Protein AF-A0A849AQY6-F1 (afdb_monomer_lite)

Structure (mmCIF, N/CA/C/O backbone):
data_AF-A0A849AQY6-F1
#
_entry.id   AF-A0A849AQY6-F1
#
loop_
_atom_site.group_PDB
_atom_site.id
_atom_site.type_symbol
_atom_site.label_atom_id
_atom_site.label_alt_id
_atom_site.label_comp_id
_atom_site.label_asym_id
_atom_site.label_entity_id
_atom_site.label_seq_id
_atom_site.pdbx_PDB_ins_code
_atom_site.Cartn_x
_atom_site.Cartn_y
_atom_site.Cartn_z
_atom_site.occupancy
_atom_site.B_iso_or_equiv
_atom_site.auth_seq_id
_atom_site.auth_comp_id
_atom_site.auth_asym_id
_atom_site.auth_atom_id
_atom_site.pdbx_PDB_model_num
ATOM 1 N N . MET A 1 1 ? 12.508 4.025 40.306 1.00 44.62 1 MET A N 1
ATOM 2 C CA . MET A 1 1 ? 12.917 3.546 38.969 1.00 44.62 1 MET A CA 1
ATOM 3 C C . MET A 1 1 ? 11.637 3.250 38.198 1.00 44.62 1 MET A C 1
ATOM 5 O O . MET A 1 1 ? 11.098 2.163 38.338 1.00 44.62 1 MET A O 1
ATOM 9 N N . SER A 1 2 ? 11.065 4.242 37.512 1.00 46.56 2 SER A N 1
ATOM 10 C CA . SER A 1 2 ? 9.794 4.057 36.798 1.00 46.56 2 SER A CA 1
ATOM 11 C C . SER A 1 2 ? 10.073 3.478 35.416 1.00 46.56 2 SER A C 1
ATOM 13 O O . SER A 1 2 ? 10.737 4.117 34.603 1.00 46.56 2 SER A O 1
ATOM 15 N N . ALA A 1 3 ? 9.604 2.258 35.173 1.00 45.38 3 ALA A N 1
ATOM 16 C CA . ALA A 1 3 ? 9.622 1.650 33.853 1.00 45.38 3 ALA A CA 1
ATOM 17 C C . ALA A 1 3 ? 8.604 2.369 32.953 1.00 45.38 3 ALA A C 1
ATOM 19 O O . ALA A 1 3 ? 7.431 2.488 33.305 1.00 45.38 3 ALA A O 1
ATOM 20 N N . ALA A 1 4 ? 9.063 2.865 31.804 1.00 50.69 4 ALA A N 1
ATOM 21 C CA . ALA A 1 4 ? 8.191 3.340 30.737 1.00 50.69 4 ALA A CA 1
ATOM 22 C C . ALA A 1 4 ? 7.318 2.177 30.222 1.00 50.69 4 ALA A C 1
ATOM 24 O O . ALA A 1 4 ? 7.813 1.047 30.150 1.00 50.69 4 ALA A O 1
ATOM 25 N N . PRO A 1 5 ? 6.051 2.405 29.835 1.00 50.38 5 PRO A N 1
ATOM 26 C CA . PRO A 1 5 ? 5.272 1.364 29.186 1.00 50.38 5 PRO A CA 1
ATOM 27 C C . PRO A 1 5 ? 5.898 1.071 27.819 1.00 50.38 5 PRO A C 1
ATOM 29 O O . PRO A 1 5 ? 5.918 1.920 26.930 1.00 50.38 5 PRO A O 1
ATOM 32 N N . ALA A 1 6 ? 6.428 -0.138 27.652 1.00 50.69 6 ALA A N 1
ATOM 33 C CA . ALA A 1 6 ? 6.782 -0.661 26.344 1.00 50.69 6 ALA A CA 1
ATOM 34 C C . ALA A 1 6 ? 5.490 -0.770 25.522 1.00 50.69 6 ALA A C 1
ATOM 36 O O . ALA A 1 6 ? 4.708 -1.694 25.722 1.00 50.69 6 ALA A O 1
ATOM 37 N N . THR A 1 7 ? 5.227 0.178 24.624 1.00 54.62 7 THR A N 1
ATOM 38 C CA . THR A 1 7 ? 4.171 0.011 23.622 1.00 54.62 7 THR A CA 1
ATOM 39 C C . THR A 1 7 ? 4.639 -1.075 22.656 1.00 54.62 7 THR A C 1
ATOM 41 O O . THR A 1 7 ? 5.626 -0.845 21.944 1.00 54.62 7 THR A O 1
ATOM 44 N N . PRO A 1 8 ? 4.009 -2.262 22.607 1.00 54.38 8 PRO A N 1
ATOM 45 C CA . PRO A 1 8 ? 4.366 -3.231 21.595 1.00 54.38 8 PRO A CA 1
ATOM 46 C C . PRO A 1 8 ? 4.077 -2.611 20.230 1.00 54.38 8 PRO A C 1
ATOM 48 O O . PRO A 1 8 ? 3.044 -1.983 19.993 1.00 54.38 8 PRO A O 1
ATOM 51 N N . SER A 1 9 ? 5.043 -2.766 19.335 1.00 59.47 9 SER A N 1
ATOM 52 C CA . SER A 1 9 ? 4.877 -2.529 17.912 1.00 59.47 9 SER A CA 1
ATOM 53 C C . SER A 1 9 ? 3.678 -3.340 17.415 1.00 59.47 9 SER A C 1
ATOM 55 O O . SER A 1 9 ? 3.838 -4.499 17.057 1.00 59.47 9 SER A O 1
ATOM 57 N N . ASP A 1 10 ? 2.487 -2.735 17.378 1.00 75.38 10 ASP A N 1
ATOM 58 C CA . ASP A 1 10 ? 1.223 -3.343 16.901 1.00 75.38 10 ASP A CA 1
ATOM 59 C C . ASP A 1 10 ? 1.228 -3.604 15.380 1.00 75.38 10 ASP A C 1
ATOM 61 O O . ASP A 1 10 ? 0.219 -3.542 14.692 1.00 75.38 10 ASP A O 1
ATOM 65 N N . THR A 1 11 ? 2.408 -3.781 14.793 1.00 85.69 11 THR A N 1
ATOM 66 C CA . THR A 1 11 ? 2.525 -4.178 13.399 1.00 85.69 11 THR A CA 1
ATOM 67 C C . THR A 1 11 ? 2.261 -5.677 13.325 1.00 85.69 11 THR A C 1
ATOM 69 O O . THR A 1 11 ? 2.978 -6.436 13.981 1.00 85.69 11 THR A O 1
ATOM 72 N N . PRO A 1 12 ? 1.298 -6.131 12.511 1.00 89.81 12 PRO A N 1
ATOM 73 C CA . PRO A 1 12 ? 1.018 -7.551 12.396 1.00 89.81 12 PRO A CA 1
ATOM 74 C C . PRO A 1 12 ? 2.228 -8.297 11.812 1.00 89.81 12 PRO A C 1
ATOM 76 O O . PRO A 1 12 ? 2.975 -7.787 10.968 1.00 89.81 12 PRO A O 1
ATOM 79 N N . SER A 1 13 ? 2.436 -9.526 12.286 1.00 90.81 13 SER A N 1
ATOM 80 C CA . SER A 1 13 ? 3.529 -10.398 11.838 1.00 90.81 13 SER A CA 1
ATOM 81 C C . SER A 1 13 ? 3.313 -10.931 10.418 1.00 90.81 13 SER A C 1
ATOM 83 O O . SER A 1 13 ? 4.286 -11.216 9.719 1.00 90.81 13 SER A O 1
ATOM 85 N N . ALA A 1 14 ? 2.056 -11.012 9.976 1.00 94.19 14 ALA A N 1
ATOM 86 C CA . ALA A 1 14 ? 1.641 -11.434 8.646 1.00 94.19 14 ALA A CA 1
ATOM 87 C C . ALA A 1 14 ? 0.452 -10.595 8.152 1.00 94.19 14 ALA A C 1
ATOM 89 O O . ALA A 1 14 ? -0.255 -9.981 8.947 1.00 94.19 14 ALA A O 1
ATOM 90 N N . PHE A 1 15 ? 0.238 -10.593 6.838 1.00 97.12 15 PHE A N 1
ATOM 91 C CA . PHE A 1 15 ? -0.852 -9.872 6.184 1.00 97.12 15 PHE A CA 1
ATOM 92 C C . PHE A 1 15 ? -1.671 -10.813 5.310 1.00 97.12 15 PHE A C 1
ATOM 94 O O . PHE A 1 15 ? -1.124 -11.714 4.661 1.00 97.12 15 PHE A O 1
ATOM 101 N N . THR A 1 16 ? -2.969 -10.549 5.241 1.00 97.56 16 THR A N 1
ATOM 102 C CA . THR A 1 16 ? -3.891 -11.251 4.358 1.00 97.56 16 THR A CA 1
ATOM 103 C C . THR A 1 16 ? -4.081 -10.445 3.085 1.00 97.56 16 THR A C 1
ATOM 105 O O . THR A 1 16 ? -4.326 -9.237 3.110 1.00 97.56 16 THR A O 1
ATOM 108 N N . TYR A 1 17 ? -3.984 -11.129 1.945 1.00 97.38 17 TYR A N 1
ATOM 109 C CA . TYR A 1 17 ? -3.998 -10.485 0.639 1.00 97.38 17 TYR A CA 1
ATOM 110 C C . TYR A 1 17 ? -5.160 -10.962 -0.221 1.00 97.38 17 TYR A C 1
ATOM 112 O O . TYR A 1 17 ? -5.316 -12.161 -0.446 1.00 97.38 17 TYR A O 1
ATOM 120 N N . ALA A 1 18 ? -5.900 -10.016 -0.799 1.00 97.06 18 ALA A N 1
ATOM 121 C CA . ALA A 1 18 ? -6.889 -10.296 -1.837 1.00 97.06 18 ALA A CA 1
ATOM 122 C C . ALA A 1 18 ? -6.445 -9.670 -3.163 1.00 97.06 18 ALA A C 1
ATOM 124 O O . ALA A 1 18 ? -6.110 -8.489 -3.230 1.00 97.06 18 ALA A O 1
ATOM 125 N N . ARG A 1 19 ? -6.399 -10.467 -4.233 1.00 95.38 19 ARG A N 1
ATOM 126 C CA . ARG A 1 19 ? -5.932 -10.006 -5.547 1.00 95.38 19 ARG A CA 1
ATOM 127 C C . ARG A 1 19 ? -7.027 -9.209 -6.253 1.00 95.38 19 ARG A C 1
ATOM 129 O O . ARG A 1 19 ? -8.173 -9.648 -6.272 1.00 95.38 19 ARG A O 1
ATOM 136 N N . TRP A 1 20 ? -6.678 -8.091 -6.889 1.00 89.06 20 TRP A N 1
ATOM 137 C CA . TRP A 1 20 ? -7.625 -7.317 -7.705 1.00 89.06 20 TRP A CA 1
ATOM 138 C C . TRP A 1 20 ? -7.345 -7.423 -9.211 1.00 89.06 20 TRP A C 1
ATOM 140 O O . TRP A 1 20 ? -6.280 -7.887 -9.632 1.00 89.06 20 TRP A O 1
ATOM 150 N N . ARG A 1 21 ? -8.290 -6.960 -10.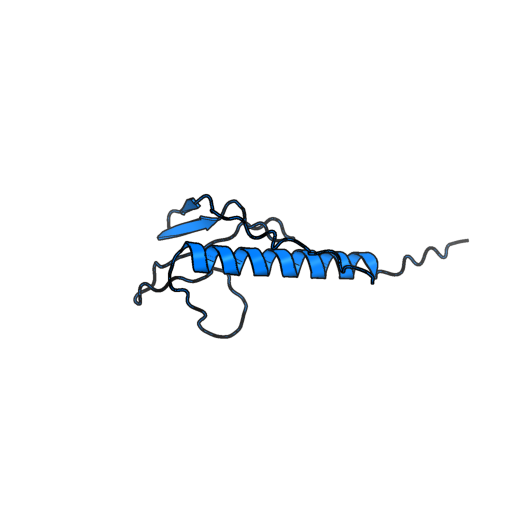043 1.00 84.62 21 ARG A N 1
ATOM 151 C CA . ARG A 1 21 ? -8.244 -7.118 -11.512 1.00 84.62 21 ARG A CA 1
ATOM 152 C C . ARG A 1 21 ? -7.043 -6.435 -12.184 1.00 84.62 21 ARG A C 1
ATOM 154 O O . ARG A 1 21 ? -6.585 -6.914 -13.213 1.00 84.62 21 ARG A O 1
ATOM 161 N N . HIS A 1 22 ? -6.483 -5.380 -11.589 1.00 83.38 22 HIS A N 1
ATOM 162 C CA . HIS A 1 22 ? -5.413 -4.566 -12.191 1.00 83.38 22 HIS A CA 1
ATOM 163 C C . HIS A 1 22 ? -3.981 -4.942 -11.745 1.00 83.38 22 HIS A C 1
ATOM 165 O O . HIS A 1 22 ? -3.055 -4.142 -11.863 1.00 83.38 22 HIS A O 1
ATOM 171 N N . GLY A 1 23 ? -3.768 -6.157 -11.222 1.00 85.06 23 GLY A N 1
ATOM 172 C CA . GLY A 1 23 ? -2.415 -6.698 -10.989 1.00 85.06 23 GLY A CA 1
ATOM 173 C C . GLY A 1 23 ? -1.747 -6.359 -9.645 1.00 85.06 23 GLY A C 1
ATOM 174 O O . GLY A 1 23 ? -0.539 -6.513 -9.503 1.00 85.06 23 GLY A O 1
ATOM 175 N N . GLY A 1 24 ? -2.515 -5.955 -8.639 1.0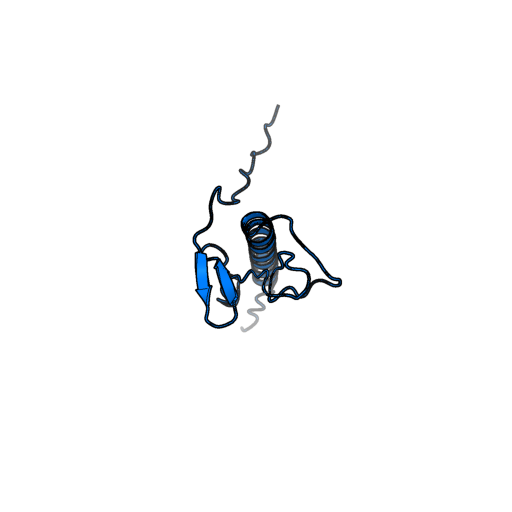0 94.44 24 GLY A N 1
ATOM 176 C CA . GLY A 1 24 ? -2.067 -5.687 -7.266 1.00 94.44 24 GLY A CA 1
ATOM 177 C C . GLY A 1 24 ? -2.888 -6.453 -6.227 1.00 94.44 24 GLY A C 1
ATOM 178 O O . GLY A 1 24 ? -3.626 -7.388 -6.564 1.00 94.44 24 GLY A O 1
ATOM 179 N N . TRP A 1 25 ? -2.726 -6.065 -4.965 1.00 97.19 25 TRP A N 1
ATOM 180 C CA . TRP A 1 25 ? -3.290 -6.751 -3.808 1.00 97.19 25 TRP A CA 1
ATOM 181 C C . TRP A 1 25 ? -3.879 -5.752 -2.820 1.00 97.19 25 TRP A C 1
ATOM 183 O O . TRP A 1 25 ? -3.191 -4.820 -2.406 1.00 97.19 25 TRP A O 1
ATOM 193 N N . TYR A 1 26 ? -5.112 -6.004 -2.397 1.00 97.31 26 TYR A N 1
ATOM 194 C CA . TYR A 1 26 ? -5.642 -5.441 -1.165 1.00 97.31 26 TYR A CA 1
ATOM 195 C C . TYR A 1 26 ? -4.912 -6.047 0.035 1.00 97.31 26 TYR A C 1
ATOM 197 O O . TYR A 1 26 ? -4.632 -7.250 0.036 1.00 97.31 26 TYR A O 1
ATOM 205 N N . VAL A 1 27 ? -4.649 -5.227 1.049 1.00 96.94 27 VAL A N 1
ATOM 206 C CA . VAL A 1 27 ? -4.089 -5.629 2.344 1.00 96.94 27 VAL A CA 1
ATOM 207 C C . VAL A 1 27 ? -5.195 -5.499 3.385 1.00 96.94 27 VAL A C 1
ATOM 209 O O . VAL A 1 27 ? -5.600 -4.387 3.723 1.00 96.94 27 VAL A O 1
ATOM 212 N N . LEU A 1 28 ? -5.737 -6.623 3.854 1.00 96.00 28 LEU A N 1
ATOM 213 C CA . LEU A 1 28 ? -6.997 -6.612 4.610 1.00 96.00 28 LEU A CA 1
ATOM 214 C C . LEU A 1 28 ? -6.876 -5.948 5.988 1.00 96.00 28 LEU A C 1
ATOM 216 O O . LEU A 1 28 ? -7.852 -5.378 6.480 1.00 96.00 28 LEU A O 1
ATOM 220 N N . GLU A 1 29 ? -5.679 -5.978 6.572 1.00 96.19 29 GLU A N 1
ATOM 221 C CA . GLU A 1 29 ? -5.352 -5.377 7.866 1.00 96.19 29 GLU A CA 1
ATOM 222 C C . GLU A 1 29 ? -5.138 -3.857 7.783 1.00 96.19 29 GLU A C 1
ATOM 224 O O . GLU A 1 29 ? -5.076 -3.184 8.811 1.00 96.19 29 GLU A O 1
ATOM 229 N N . VAL A 1 30 ? -5.026 -3.291 6.578 1.00 96.00 30 VAL A N 1
ATOM 230 C CA . VAL A 1 30 ? -4.836 -1.851 6.392 1.00 96.00 30 VAL A CA 1
ATOM 231 C C . VAL A 1 30 ? -6.185 -1.191 6.157 1.00 96.00 30 VAL A C 1
ATOM 233 O O . VAL A 1 30 ? -6.818 -1.375 5.115 1.00 96.00 30 VAL A O 1
ATOM 236 N N . ARG A 1 31 ? -6.606 -0.378 7.128 1.00 95.81 31 ARG A N 1
ATOM 237 C CA . ARG A 1 31 ? -7.811 0.450 7.054 1.00 95.81 31 ARG A CA 1
ATOM 238 C C . ARG A 1 31 ? -7.462 1.891 7.356 1.00 95.81 31 ARG A C 1
ATOM 240 O O . ARG A 1 31 ? -6.978 2.189 8.443 1.00 95.81 31 ARG A O 1
ATOM 247 N N . TYR A 1 32 ? -7.721 2.773 6.405 1.00 94.19 32 TYR A N 1
ATOM 248 C CA . TYR A 1 32 ? -7.575 4.212 6.582 1.00 94.19 32 TYR A CA 1
ATOM 249 C C . TYR A 1 32 ? -8.775 4.800 7.347 1.00 94.19 32 TYR A C 1
ATOM 251 O O . TYR A 1 32 ? -9.854 4.200 7.324 1.00 94.19 32 TYR A O 1
ATOM 259 N N . PRO A 1 33 ? -8.633 5.981 7.984 1.00 93.00 33 PRO A N 1
ATOM 260 C CA . PRO A 1 33 ? -9.727 6.628 8.722 1.00 93.00 33 PRO A CA 1
ATOM 261 C C . PRO A 1 33 ? -10.994 6.868 7.890 1.00 93.00 33 PRO A C 1
ATOM 263 O O . PRO A 1 33 ? -12.104 6.805 8.404 1.00 93.00 33 PRO A O 1
ATOM 266 N N . ASN A 1 34 ? -10.842 7.085 6.583 1.00 91.62 34 ASN A N 1
ATOM 267 C CA . ASN A 1 34 ? -11.954 7.270 5.646 1.00 91.62 34 ASN A CA 1
ATOM 268 C C . ASN A 1 34 ? -12.624 5.954 5.190 1.00 91.62 34 ASN A C 1
ATOM 270 O O . ASN A 1 34 ? -13.434 5.972 4.267 1.00 91.62 34 ASN A O 1
ATOM 274 N N . GLY A 1 35 ? -12.254 4.807 5.768 1.00 92.31 35 GLY A N 1
ATOM 275 C CA . GLY A 1 35 ? -12.776 3.486 5.409 1.00 92.31 35 GLY A CA 1
ATOM 276 C C . GLY A 1 35 ? -12.090 2.821 4.210 1.00 92.31 35 GLY A C 1
ATOM 277 O O . GLY A 1 35 ? -12.383 1.658 3.911 1.00 92.31 35 GLY A O 1
ATOM 278 N N . ALA A 1 36 ? -11.154 3.503 3.540 1.00 93.12 36 ALA A N 1
ATOM 279 C CA . ALA A 1 36 ? -10.400 2.910 2.441 1.00 93.12 36 ALA A CA 1
ATOM 280 C C . ALA A 1 36 ? -9.533 1.736 2.924 1.00 93.12 36 ALA A C 1
ATOM 282 O O . ALA A 1 36 ? -9.019 1.722 4.045 1.00 93.12 36 ALA A O 1
ATOM 283 N N . ILE A 1 37 ? -9.371 0.745 2.051 1.00 95.19 37 ILE A N 1
ATOM 284 C CA . ILE A 1 37 ? -8.534 -0.434 2.281 1.00 95.19 37 ILE A CA 1
ATOM 285 C C . ILE A 1 37 ? -7.150 -0.235 1.656 1.00 95.19 37 ILE A C 1
ATOM 287 O O . ILE A 1 37 ? -7.037 0.369 0.587 1.00 95.19 37 ILE A O 1
ATOM 291 N N . GLY A 1 38 ? -6.107 -0.743 2.312 1.00 95.38 38 GLY A N 1
ATOM 292 C CA . GLY A 1 38 ? -4.743 -0.645 1.798 1.00 95.38 38 GLY A CA 1
ATOM 293 C C . GLY A 1 38 ? -4.510 -1.476 0.544 1.00 95.38 38 GLY A C 1
ATOM 294 O O . GLY A 1 38 ? -5.156 -2.506 0.326 1.00 95.38 38 GLY A O 1
ATOM 295 N N . CYS A 1 39 ? -3.600 -1.001 -0.298 1.00 96.56 39 CYS A N 1
ATOM 296 C CA . CYS A 1 39 ? -3.349 -1.512 -1.630 1.00 96.56 39 CYS A CA 1
ATOM 297 C C . CYS A 1 39 ? -1.858 -1.463 -1.983 1.00 96.56 39 CYS A C 1
ATOM 299 O O . CYS A 1 39 ? -1.266 -0.390 -2.118 1.00 96.56 39 CYS A O 1
ATOM 301 N N . VAL A 1 40 ? -1.276 -2.626 -2.288 1.00 97.44 40 VAL A N 1
ATOM 302 C CA . VAL A 1 40 ? 0.121 -2.747 -2.733 1.00 97.44 40 VAL A CA 1
ATOM 303 C C . VAL A 1 40 ? 0.234 -3.417 -4.095 1.00 97.44 40 VAL A C 1
ATOM 305 O O . VAL A 1 40 ? -0.522 -4.328 -4.444 1.00 97.44 40 VAL A O 1
ATOM 308 N N . SER A 1 41 ? 1.214 -2.995 -4.889 1.00 97.12 41 SER A N 1
ATOM 309 C CA . SER A 1 41 ? 1.418 -3.530 -6.235 1.00 97.12 41 SER A CA 1
ATOM 310 C C . SER A 1 41 ? 2.889 -3.554 -6.623 1.00 97.12 41 SER A C 1
ATOM 312 O O . SER A 1 41 ? 3.676 -2.713 -6.198 1.00 97.12 41 SER A O 1
ATOM 314 N N . ARG A 1 42 ? 3.243 -4.520 -7.472 1.00 96.69 42 ARG A N 1
ATOM 315 C CA . ARG A 1 42 ? 4.490 -4.530 -8.250 1.00 96.69 42 ARG A CA 1
ATOM 316 C C . ARG A 1 42 ? 4.235 -4.525 -9.757 1.00 96.69 42 ARG A C 1
ATOM 318 O O . ARG A 1 42 ? 5.134 -4.850 -10.528 1.00 96.69 42 ARG A O 1
ATOM 325 N N . ASN A 1 43 ? 2.999 -4.236 -10.168 1.00 95.75 43 ASN A N 1
ATOM 326 C CA . ASN A 1 43 ? 2.571 -4.219 -11.565 1.00 95.75 43 ASN A CA 1
ATOM 327 C C . ASN A 1 43 ? 2.994 -2.914 -12.253 1.00 95.75 43 ASN A C 1
ATOM 329 O O . ASN A 1 43 ? 2.166 -2.115 -12.675 1.00 95.75 43 ASN A O 1
ATOM 333 N N . TYR A 1 44 ? 4.306 -2.707 -12.300 1.00 92.56 44 TYR A N 1
ATOM 334 C CA . TYR A 1 44 ? 4.990 -1.584 -12.929 1.00 92.56 44 TYR A CA 1
ATOM 335 C C . TYR A 1 44 ? 6.140 -2.140 -13.785 1.00 92.56 44 TYR A C 1
ATOM 337 O O . TYR A 1 44 ? 6.608 -3.251 -13.499 1.00 92.56 44 TYR A O 1
ATOM 345 N N . PRO A 1 45 ? 6.643 -1.402 -14.794 1.00 95.94 45 PRO A N 1
ATOM 346 C CA . PRO A 1 45 ? 7.728 -1.882 -15.657 1.00 95.94 45 PRO A CA 1
ATOM 347 C C . PRO A 1 45 ? 8.983 -2.334 -14.894 1.00 95.94 45 PRO A C 1
ATOM 349 O O . PRO A 1 45 ? 9.611 -3.323 -15.264 1.00 95.94 45 PRO A O 1
ATOM 352 N N . ASP A 1 46 ? 9.308 -1.666 -13.784 1.00 96.56 46 ASP A N 1
ATOM 353 C CA . ASP A 1 46 ? 10.478 -1.974 -12.950 1.00 96.56 46 ASP A CA 1
ATOM 354 C C . ASP A 1 46 ? 10.258 -3.109 -11.936 1.00 96.56 46 ASP A C 1
ATOM 356 O O . ASP A 1 46 ? 11.190 -3.538 -11.255 1.00 96.56 46 ASP A O 1
ATOM 360 N N . ARG A 1 47 ? 9.021 -3.608 -11.832 1.00 96.00 47 ARG A N 1
ATOM 361 C CA . ARG A 1 47 ? 8.601 -4.707 -10.955 1.00 96.00 47 ARG A CA 1
ATOM 362 C C . ARG A 1 47 ? 8.903 -4.500 -9.466 1.00 96.00 47 ARG A C 1
ATOM 364 O O . ARG A 1 47 ? 8.919 -5.499 -8.730 1.00 96.00 47 ARG A O 1
ATOM 371 N N . LYS A 1 48 ? 9.124 -3.256 -9.024 1.00 97.75 48 LYS A N 1
ATOM 372 C CA . LYS A 1 48 ? 9.331 -2.897 -7.612 1.00 97.75 48 LYS A CA 1
ATOM 373 C C . LYS A 1 48 ? 7.994 -2.777 -6.883 1.00 97.75 48 LYS A C 1
ATOM 375 O O . LYS A 1 48 ? 6.985 -2.411 -7.485 1.00 97.75 48 LYS A O 1
ATOM 380 N N . TRP A 1 49 ? 7.980 -3.092 -5.588 1.00 97.81 49 TRP A N 1
ATOM 381 C CA . TRP A 1 49 ? 6.769 -2.992 -4.771 1.00 97.81 49 TRP A CA 1
ATOM 382 C C . TRP A 1 49 ? 6.518 -1.558 -4.324 1.00 97.81 49 TRP A C 1
ATOM 384 O O . TRP A 1 49 ? 7.443 -0.893 -3.868 1.00 97.81 49 TRP A O 1
ATOM 394 N N . ARG A 1 50 ? 5.266 -1.116 -4.413 1.00 97.94 50 ARG A N 1
ATOM 395 C CA . ARG A 1 50 ? 4.797 0.212 -4.008 1.00 97.94 50 ARG A CA 1
ATOM 396 C C . ARG A 1 50 ? 3.478 0.110 -3.261 1.00 97.94 50 ARG A C 1
ATOM 398 O O . ARG A 1 50 ? 2.733 -0.858 -3.442 1.00 97.94 50 ARG A O 1
ATOM 405 N N . ILE A 1 51 ? 3.193 1.144 -2.482 1.00 97.19 51 ILE A N 1
ATOM 406 C CA . ILE A 1 51 ? 1.843 1.467 -2.025 1.00 97.19 51 ILE A CA 1
ATOM 407 C C . ILE A 1 51 ? 1.154 2.189 -3.185 1.00 97.19 51 ILE A C 1
ATOM 409 O O . ILE A 1 51 ? 1.699 3.146 -3.727 1.00 97.19 51 ILE A O 1
ATOM 413 N N . VAL A 1 52 ? -0.006 1.703 -3.620 1.00 94.44 52 VAL A N 1
ATOM 414 C CA . VAL A 1 52 ? -0.647 2.173 -4.863 1.00 94.44 52 VAL A CA 1
ATOM 415 C C . VAL A 1 52 ? -1.166 3.600 -4.719 1.00 94.44 52 VAL A C 1
ATOM 417 O O . VAL A 1 52 ? -1.011 4.405 -5.632 1.00 94.44 52 VAL A O 1
ATOM 420 N N . CYS A 1 53 ? -1.761 3.912 -3.569 1.00 89.31 53 CYS A N 1
ATOM 421 C CA . CYS A 1 53 ? -2.365 5.212 -3.279 1.00 89.31 53 CYS A CA 1
ATOM 422 C C . CYS A 1 53 ? -1.463 6.090 -2.397 1.00 89.31 53 CYS A C 1
ATOM 424 O O . CYS A 1 53 ? -1.966 6.886 -1.601 1.00 89.31 53 CYS A O 1
ATOM 426 N N . ASP A 1 54 ? -0.140 5.929 -2.495 1.00 92.12 54 ASP A N 1
ATOM 427 C CA . ASP A 1 54 ? 0.798 6.722 -1.703 1.00 92.12 54 ASP A CA 1
ATOM 428 C C . ASP A 1 54 ? 0.771 8.188 -2.142 1.00 92.12 54 ASP A C 1
ATOM 430 O O . ASP A 1 54 ? 0.990 8.505 -3.309 1.00 92.12 54 ASP A O 1
ATOM 434 N N . ARG A 1 55 ? 0.484 9.090 -1.201 1.00 89.56 55 ARG A N 1
ATOM 435 C CA . ARG A 1 55 ? 0.457 10.541 -1.446 1.00 89.56 55 ARG A CA 1
ATOM 436 C C . ARG A 1 55 ? 1.763 11.229 -1.064 1.00 89.56 55 ARG A C 1
ATOM 438 O O . ARG A 1 55 ? 1.882 12.441 -1.233 1.00 89.56 55 ARG A O 1
ATOM 445 N N . ARG A 1 56 ? 2.719 10.493 -0.492 1.00 92.69 56 ARG A N 1
ATOM 446 C CA . ARG A 1 56 ? 4.010 11.055 -0.099 1.00 92.69 56 ARG A CA 1
ATOM 447 C C . ARG A 1 56 ? 4.819 11.414 -1.350 1.00 92.69 56 ARG A C 1
ATOM 449 O O . ARG A 1 56 ? 4.724 10.712 -2.355 1.00 92.69 56 ARG A O 1
ATOM 456 N N . PRO A 1 57 ? 5.610 12.496 -1.310 1.00 92.75 57 PRO A N 1
ATOM 457 C CA . PRO A 1 57 ? 6.424 12.890 -2.449 1.00 92.75 57 PRO A CA 1
ATOM 458 C C . PRO A 1 57 ? 7.520 11.854 -2.741 1.00 92.75 57 PRO A C 1
ATOM 460 O O . PRO A 1 57 ? 8.167 11.342 -1.826 1.00 92.75 57 PRO A O 1
ATOM 463 N N . GLY A 1 58 ? 7.766 11.612 -4.031 1.00 92.75 58 GLY A N 1
ATOM 464 C CA . GLY A 1 58 ? 8.827 10.729 -4.524 1.00 92.75 58 GLY A CA 1
ATOM 465 C C . GLY A 1 58 ? 8.376 9.300 -4.846 1.00 92.75 58 GLY A C 1
ATOM 466 O O . GLY A 1 58 ? 7.274 8.875 -4.514 1.00 92.75 58 GLY A O 1
ATOM 467 N N . ASP A 1 59 ? 9.253 8.551 -5.522 1.00 93.69 59 ASP A N 1
ATOM 468 C CA . ASP A 1 59 ? 9.020 7.142 -5.858 1.00 93.69 59 ASP A CA 1
ATOM 469 C C . ASP A 1 59 ? 9.505 6.225 -4.723 1.00 93.69 59 ASP A C 1
ATOM 471 O O . ASP A 1 59 ? 10.661 5.792 -4.688 1.00 93.69 59 ASP A O 1
ATOM 475 N N . ILE A 1 60 ? 8.623 5.951 -3.759 1.00 97.31 60 ILE A N 1
ATOM 476 C CA . ILE A 1 60 ? 8.937 5.096 -2.610 1.00 97.31 60 ILE A CA 1
ATOM 477 C C . ILE A 1 60 ? 8.698 3.634 -2.983 1.00 97.31 60 ILE A C 1
ATOM 479 O O . ILE A 1 60 ? 7.575 3.208 -3.258 1.00 97.31 60 ILE A O 1
ATOM 483 N N . THR A 1 61 ? 9.770 2.844 -2.945 1.00 98.12 61 THR A N 1
ATOM 484 C CA . THR A 1 61 ? 9.735 1.431 -3.328 1.00 98.12 61 THR A CA 1
ATOM 485 C C . THR A 1 61 ? 10.206 0.514 -2.210 1.00 98.12 61 THR A C 1
ATOM 487 O O . THR A 1 61 ? 10.983 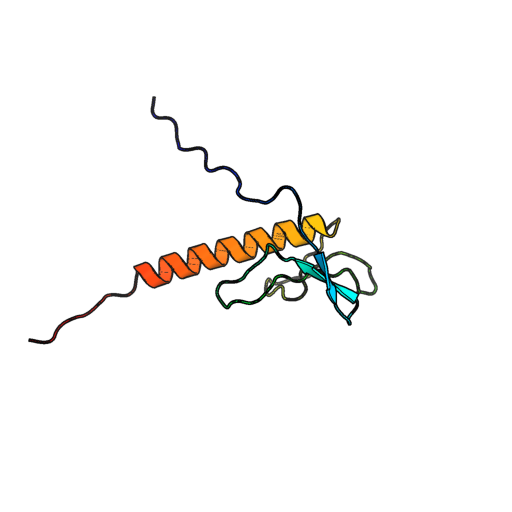0.894 -1.335 1.00 98.12 61 THR A O 1
ATOM 490 N N . TYR A 1 62 ? 9.725 -0.726 -2.248 1.00 97.88 62 TYR A N 1
ATOM 491 C CA . TYR A 1 62 ? 9.940 -1.725 -1.211 1.00 97.88 62 TYR A CA 1
ATOM 492 C C . TYR A 1 62 ? 10.498 -3.025 -1.790 1.00 97.88 62 TYR A C 1
ATOM 494 O O . TYR A 1 62 ? 10.214 -3.414 -2.926 1.00 97.88 62 TYR A O 1
ATOM 502 N N . ARG A 1 63 ? 11.265 -3.746 -0.963 1.00 97.19 63 ARG A N 1
ATOM 503 C CA . ARG A 1 63 ? 11.891 -5.025 -1.341 1.00 97.19 63 ARG A CA 1
ATOM 504 C C . ARG A 1 63 ? 10.888 -6.157 -1.590 1.00 97.19 63 ARG A C 1
ATOM 506 O O . ARG A 1 63 ? 11.182 -7.092 -2.325 1.00 97.19 63 ARG A O 1
ATOM 513 N N . SER A 1 64 ? 9.725 -6.112 -0.943 1.00 97.62 64 SER A N 1
ATOM 514 C CA . SER A 1 64 ? 8.728 -7.186 -0.972 1.00 97.62 64 SER A CA 1
ATOM 515 C C . SER A 1 64 ? 7.316 -6.651 -0.748 1.00 97.62 64 SER A C 1
ATOM 517 O O . SER A 1 64 ? 7.140 -5.537 -0.250 1.00 97.62 64 SER A O 1
ATOM 519 N N . ARG A 1 65 ? 6.315 -7.484 -1.066 1.00 97.38 65 ARG A N 1
ATOM 520 C CA . ARG A 1 65 ? 4.897 -7.203 -0.801 1.00 97.38 65 ARG A CA 1
ATOM 521 C C . ARG A 1 65 ? 4.663 -6.854 0.664 1.00 97.38 65 ARG A C 1
ATOM 523 O O . ARG A 1 65 ? 4.097 -5.811 0.953 1.00 97.38 65 ARG A O 1
ATOM 530 N N . ASP A 1 66 ? 5.176 -7.685 1.568 1.00 97.31 66 ASP A N 1
ATOM 531 C CA . ASP A 1 66 ? 5.012 -7.509 3.013 1.00 97.31 66 ASP A CA 1
ATOM 532 C C . ASP A 1 66 ? 5.726 -6.259 3.532 1.00 97.31 66 ASP A C 1
ATOM 534 O O . ASP A 1 66 ? 5.284 -5.650 4.499 1.00 97.31 66 ASP A O 1
ATOM 538 N N . ALA A 1 67 ? 6.842 -5.858 2.911 1.00 97.62 67 ALA A N 1
ATOM 539 C CA . ALA A 1 67 ? 7.508 -4.610 3.268 1.00 97.62 67 ALA A CA 1
ATOM 540 C C . ALA A 1 67 ? 6.656 -3.391 2.881 1.00 97.62 67 ALA A C 1
ATOM 542 O O . ALA A 1 67 ? 6.533 -2.474 3.690 1.00 97.62 67 ALA A O 1
ATOM 543 N N . ALA A 1 68 ? 6.027 -3.412 1.700 1.00 97.88 68 ALA A N 1
ATOM 544 C CA . ALA A 1 68 ? 5.078 -2.376 1.295 1.00 97.88 68 ALA A CA 1
ATOM 545 C C . ALA A 1 68 ? 3.828 -2.371 2.191 1.00 97.88 68 ALA A C 1
ATOM 547 O O . ALA A 1 68 ? 3.452 -1.317 2.690 1.00 97.88 68 ALA A O 1
ATOM 548 N N . ALA A 1 69 ? 3.243 -3.541 2.472 1.00 97.75 69 ALA A N 1
ATOM 549 C CA . ALA A 1 69 ? 2.061 -3.681 3.327 1.00 97.75 69 ALA A CA 1
ATOM 550 C C . ALA A 1 69 ? 2.323 -3.193 4.758 1.00 97.75 69 ALA A C 1
ATOM 552 O O . ALA A 1 69 ? 1.519 -2.465 5.333 1.00 97.75 69 ALA A O 1
ATOM 553 N N . ARG A 1 70 ? 3.497 -3.521 5.313 1.00 97.44 70 ARG A N 1
ATOM 554 C CA . ARG A 1 70 ? 3.936 -3.027 6.622 1.00 97.44 70 ARG A CA 1
ATOM 555 C C . ARG A 1 70 ? 4.058 -1.510 6.654 1.00 97.44 70 ARG A C 1
ATOM 557 O O . ARG A 1 70 ? 3.610 -0.888 7.613 1.00 97.44 70 ARG A O 1
ATOM 564 N N . ALA A 1 71 ? 4.666 -0.926 5.627 1.00 96.69 71 ALA A N 1
ATOM 565 C CA . ALA A 1 71 ? 4.791 0.519 5.543 1.00 96.69 71 ALA A CA 1
ATOM 566 C C . ALA A 1 71 ? 3.420 1.196 5.395 1.00 96.69 71 ALA A C 1
ATOM 568 O O . ALA A 1 71 ? 3.165 2.203 6.047 1.00 96.69 71 ALA A O 1
ATOM 569 N N . GLU A 1 72 ? 2.515 0.621 4.602 1.00 97.31 72 GLU A N 1
ATOM 570 C CA . GLU A 1 72 ? 1.152 1.134 4.445 1.00 97.31 72 GLU A CA 1
ATOM 571 C C . GLU A 1 72 ? 0.353 1.067 5.748 1.00 97.31 72 GLU A C 1
ATOM 573 O O . GLU A 1 72 ? -0.302 2.034 6.128 1.00 97.31 72 GLU A O 1
ATOM 578 N N . TYR A 1 73 ? 0.472 -0.040 6.483 1.00 96.62 73 TYR A N 1
ATOM 579 C CA . TYR A 1 73 ? -0.143 -0.208 7.796 1.00 96.62 73 TYR A CA 1
ATOM 580 C C . TYR A 1 73 ? 0.306 0.878 8.783 1.00 96.62 73 TYR A C 1
ATOM 582 O O . TYR A 1 73 ? -0.516 1.471 9.48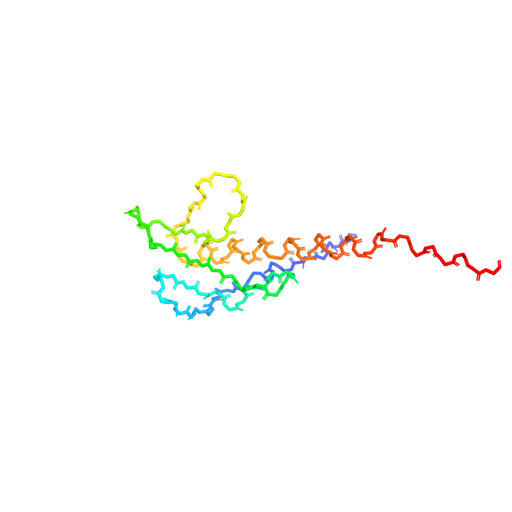2 1.00 96.62 73 TYR A O 1
ATOM 590 N N . GLN A 1 74 ? 1.604 1.191 8.805 1.00 95.19 74 GLN A N 1
ATOM 591 C CA . GLN A 1 74 ? 2.146 2.263 9.644 1.00 95.19 74 GLN A CA 1
ATOM 592 C C . GLN A 1 74 ? 1.605 3.641 9.243 1.00 95.19 74 GLN A C 1
ATOM 594 O O . GLN A 1 74 ? 1.263 4.431 10.121 1.00 95.19 74 GLN A O 1
ATOM 599 N N . LEU A 1 75 ? 1.460 3.914 7.942 1.00 94.69 75 LEU A N 1
ATOM 600 C CA . LEU A 1 75 ? 0.850 5.160 7.463 1.00 94.69 75 LEU A CA 1
ATOM 601 C C . LEU A 1 75 ? -0.610 5.284 7.887 1.00 94.69 75 LEU A C 1
ATOM 603 O O . LEU A 1 75 ? -1.014 6.337 8.373 1.00 94.69 75 LEU A O 1
ATOM 607 N N . ALA A 1 76 ? -1.398 4.221 7.721 1.00 94.62 76 ALA A N 1
ATOM 608 C CA . ALA A 1 76 ? -2.797 4.222 8.126 1.00 94.62 76 ALA A CA 1
ATOM 609 C C . ALA A 1 76 ? -2.933 4.473 9.636 1.00 94.62 76 ALA A C 1
ATOM 611 O O . ALA A 1 76 ? -3.750 5.293 10.050 1.00 94.62 76 ALA A O 1
ATOM 612 N N . ARG A 1 77 ? -2.088 3.840 10.463 1.00 93.50 77 ARG A N 1
ATOM 613 C CA . ARG A 1 77 ? -2.066 4.070 11.917 1.00 93.50 77 ARG A CA 1
ATOM 614 C C . ARG A 1 77 ? -1.690 5.496 12.300 1.00 93.50 77 ARG A C 1
ATOM 616 O O . ARG A 1 77 ? -2.329 6.048 13.190 1.00 93.50 77 ARG A O 1
ATOM 623 N N . ALA A 1 78 ? -0.694 6.084 11.640 1.00 91.81 78 ALA A N 1
ATOM 624 C CA . ALA A 1 78 ? -0.335 7.481 11.869 1.00 91.81 78 ALA A CA 1
ATOM 625 C C . ALA A 1 78 ? -1.530 8.407 11.580 1.00 91.81 78 ALA A C 1
ATOM 627 O O . ALA A 1 78 ? -1.891 9.219 12.422 1.00 91.81 78 ALA A O 1
ATOM 628 N N . GLN A 1 79 ? -2.241 8.190 10.468 1.00 92.50 79 GLN A N 1
ATOM 629 C CA . GLN A 1 79 ? -3.425 8.989 10.127 1.00 92.50 79 GLN A CA 1
ATOM 630 C C . GLN A 1 79 ? -4.592 8.808 11.110 1.00 92.50 79 GLN A C 1
ATOM 632 O O . GLN A 1 79 ? -5.330 9.760 11.371 1.00 92.50 79 GLN A O 1
ATOM 637 N N . HIS A 1 80 ? -4.779 7.606 11.668 1.00 91.31 80 HIS A N 1
ATOM 638 C CA . HIS A 1 80 ? -5.748 7.386 12.751 1.00 91.31 80 HIS A CA 1
ATOM 639 C C . HIS A 1 80 ? -5.389 8.183 14.006 1.00 91.31 80 HIS A C 1
ATOM 641 O O . HIS A 1 80 ? -6.277 8.776 14.621 1.00 91.31 80 HIS A O 1
ATOM 647 N N . ALA A 1 81 ? -4.105 8.221 14.371 1.00 89.25 81 ALA A N 1
ATOM 648 C CA . ALA A 1 81 ? -3.632 9.010 15.504 1.00 89.25 81 ALA A CA 1
ATOM 649 C C . ALA A 1 81 ? -3.876 10.510 15.271 1.00 89.25 81 ALA A C 1
ATOM 651 O O . ALA A 1 81 ? -4.502 11.153 16.112 1.00 89.25 81 ALA A O 1
ATOM 652 N N . ASP A 1 82 ? -3.506 11.027 14.095 1.00 88.50 82 ASP A N 1
ATOM 653 C CA . ASP A 1 82 ? -3.709 12.433 13.721 1.00 88.50 82 ASP A CA 1
ATOM 654 C C . ASP A 1 82 ? -5.197 12.827 13.756 1.00 88.50 82 ASP A C 1
ATOM 656 O O . ASP A 1 82 ? -5.569 13.860 14.315 1.00 88.50 82 ASP A O 1
ATOM 660 N N . THR A 1 83 ? -6.072 11.971 13.210 1.00 87.25 83 THR A N 1
ATOM 661 C CA . THR A 1 83 ? -7.531 12.191 13.214 1.00 87.25 83 THR A CA 1
ATOM 662 C C . THR A 1 83 ? -8.092 12.198 14.639 1.00 87.25 83 THR A C 1
ATOM 664 O O . THR A 1 83 ? -8.957 13.010 14.966 1.00 87.25 83 THR A O 1
ATOM 667 N N . SER A 1 84 ? -7.584 11.323 15.512 1.00 80.12 84 SER A N 1
ATOM 668 C CA . SER A 1 84 ? -8.006 11.261 16.916 1.00 80.12 84 SER A CA 1
ATOM 669 C C . SER A 1 84 ? -7.591 12.522 17.681 1.00 80.12 84 SER A C 1
ATOM 671 O O . SER A 1 84 ? -8.409 13.092 18.400 1.00 80.12 84 SER A O 1
ATOM 673 N N . THR A 1 85 ? -6.364 13.015 17.473 1.00 82.25 85 THR A N 1
ATOM 674 C CA . THR A 1 85 ? -5.882 14.274 18.067 1.00 82.25 85 THR A CA 1
ATOM 675 C C . THR A 1 85 ? -6.698 15.480 17.600 1.00 82.25 85 THR A C 1
ATOM 677 O O . THR A 1 85 ? -7.045 16.339 18.413 1.00 82.25 85 THR A O 1
ATOM 680 N N . ALA A 1 86 ? -7.047 15.542 16.312 1.00 74.44 86 ALA A N 1
ATOM 681 C 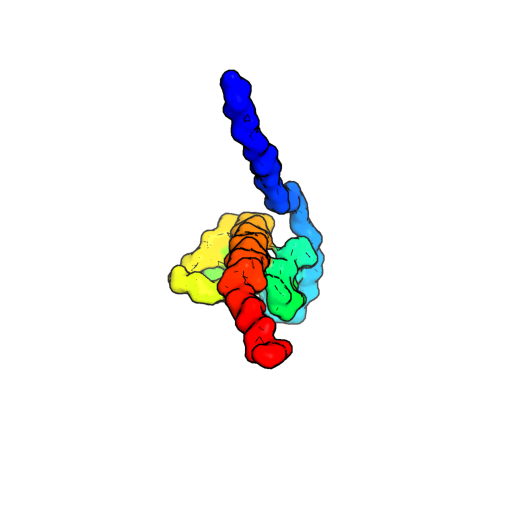CA . ALA A 1 86 ? -7.865 16.622 15.767 1.00 74.44 86 ALA A CA 1
ATOM 682 C C . ALA A 1 86 ? -9.275 16.648 16.384 1.00 74.44 86 ALA A C 1
ATOM 684 O O . ALA A 1 86 ? -9.745 17.706 16.80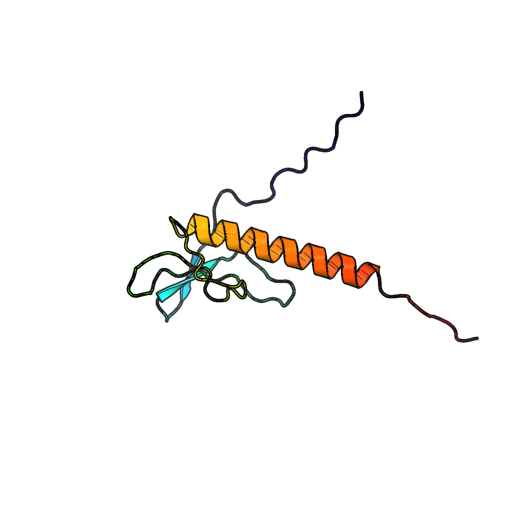1 1.00 74.44 86 ALA A O 1
ATOM 685 N N . ASN A 1 87 ? -9.920 15.485 16.526 1.00 71.31 87 ASN A N 1
ATOM 686 C CA . ASN A 1 87 ? -11.257 15.381 17.122 1.00 71.31 87 ASN A CA 1
ATOM 687 C C . ASN A 1 87 ? -11.285 15.740 18.616 1.00 71.31 87 ASN A C 1
ATOM 689 O O . ASN A 1 87 ? -12.291 16.247 19.104 1.00 71.31 87 ASN A O 1
ATOM 693 N N . SER A 1 88 ? -10.193 15.512 19.348 1.00 69.62 88 SER A N 1
ATOM 694 C CA . SER A 1 88 ? -10.072 15.899 20.761 1.00 69.62 88 SER A CA 1
ATOM 695 C C . SER A 1 88 ? -9.811 17.394 20.981 1.00 69.62 88 SER A C 1
ATOM 697 O O . SER A 1 88 ? -9.871 17.850 22.119 1.00 69.62 88 SER A O 1
ATOM 699 N N . SER A 1 89 ? -9.515 18.149 19.918 1.00 59.16 89 SER A N 1
ATOM 700 C CA . SER A 1 89 ? -9.079 19.552 19.994 1.00 59.16 89 SER A CA 1
ATOM 701 C C . SER A 1 89 ? -10.139 20.556 19.520 1.00 59.16 89 SER A C 1
ATOM 703 O O . SER A 1 89 ? -9.879 21.758 19.526 1.00 59.16 89 SER A O 1
ATOM 705 N N . ALA A 1 90 ? -11.325 20.101 19.098 1.00 56.00 90 ALA A N 1
ATOM 706 C CA . ALA A 1 90 ? -12.422 20.998 18.743 1.00 56.00 90 ALA A CA 1
ATOM 707 C C . ALA A 1 90 ? -13.017 21.631 20.021 1.00 56.00 90 ALA A C 1
ATOM 709 O O . ALA A 1 90 ? -13.504 20.891 20.881 1.00 56.00 90 ALA A O 1
ATOM 710 N N . PRO A 1 91 ? -13.004 22.970 20.179 1.00 55.34 91 PRO A N 1
ATOM 711 C CA . PRO A 1 91 ? -13.687 23.614 21.288 1.00 55.34 91 PRO A CA 1
ATOM 712 C C . PRO A 1 91 ? -15.192 23.449 21.079 1.00 55.34 91 PRO A C 1
ATOM 714 O O . PRO A 1 91 ? -15.776 23.990 20.142 1.00 55.34 91 PRO A O 1
ATOM 717 N N . VAL A 1 92 ? -15.821 22.671 21.953 1.00 63.16 92 VAL A N 1
ATOM 718 C CA . VAL A 1 92 ? -17.265 22.723 22.174 1.00 63.16 92 VAL A CA 1
ATOM 719 C C . VAL A 1 92 ? -17.555 24.090 22.803 1.00 63.16 92 VAL A C 1
ATOM 721 O O . VAL A 1 92 ? -17.462 24.266 24.014 1.00 63.16 92 VAL A O 1
ATOM 724 N N . ASP A 1 93 ? -17.832 25.092 21.968 1.00 58.69 93 ASP A N 1
ATOM 725 C CA . ASP A 1 93 ? -18.506 26.307 22.420 1.00 58.69 93 ASP A CA 1
ATOM 726 C C . ASP A 1 93 ? -19.995 25.972 22.529 1.00 58.69 93 ASP A C 1
ATOM 728 O O . ASP A 1 93 ? -20.717 25.905 21.535 1.00 58.69 93 ASP A O 1
ATOM 732 N N . ASN A 1 94 ? -20.426 25.650 23.747 1.00 60.03 94 ASN A N 1
ATOM 733 C CA . ASN A 1 94 ? -21.836 25.544 24.090 1.00 60.03 94 ASN A CA 1
ATOM 734 C C . ASN A 1 94 ? -22.255 26.798 24.865 1.00 60.03 94 ASN A C 1
ATOM 736 O O . ASN A 1 94 ? -22.617 26.709 26.038 1.00 60.03 94 ASN A O 1
ATOM 740 N N . SER A 1 95 ? -22.171 27.969 24.232 1.00 53.22 95 SER A N 1
ATOM 741 C CA . SER A 1 95 ? -22.737 29.205 24.777 1.00 53.22 95 SER A CA 1
ATOM 742 C C . SER A 1 95 ? -24.114 29.460 24.167 1.00 53.22 95 SER A C 1
ATOM 744 O O . SER A 1 95 ? -24.281 30.182 23.187 1.00 53.22 95 SER A O 1
ATOM 746 N N . THR A 1 96 ? -25.138 28.844 24.750 1.00 57.53 96 THR A N 1
ATOM 747 C CA . THR A 1 96 ? -26.515 29.346 24.673 1.00 57.53 96 THR A CA 1
ATOM 748 C C . THR A 1 96 ? -27.161 29.188 26.043 1.00 57.53 96 THR A C 1
ATOM 750 O O . THR A 1 96 ? -27.665 28.117 26.379 1.00 57.53 96 THR A O 1
ATOM 753 N N . GLN A 1 97 ? -27.126 30.267 26.823 1.00 51.56 97 GLN A N 1
ATOM 754 C CA . GLN A 1 97 ? -28.210 30.710 27.699 1.00 51.56 97 GLN A CA 1
ATOM 755 C C . GLN A 1 97 ? -28.113 32.220 27.895 1.00 51.56 97 GLN A C 1
ATOM 757 O O . GLN A 1 97 ? -26.973 32.713 28.041 1.00 51.56 97 GLN A O 1
#

pLDDT: mean 85.69, std 16.29, range [44.62, 98.12]

Organism: NCBI:txid1656889

Secondary structure (DSSP, 8-state):
------------SS--EEE-TTSEEEEEEEE-TTSPEEEEE--STT--BEETT--SSS---BSSHHHHHHHHHHHHHHHHHHHHHHHTT--------

Sequence (97 aa):
MSAAPATPSDTPSAFTYARWRHGGWYVLEVRYPNGAIGCVSRNYPDRKWRIVCDRRPGDITYRSRDAAARAEYQLARAQHADTSTANSSAPVDNSTQ

Foldseek 3Di:
DDDDPPPPPPQDPDWDWDDDPQAWTWTALQAAPVRDTWIWHLPDPVSFIAGPPDPDPDDDTDPDPSRRSSVRNVVRVVNVVVVVVVVVPDDPPPDDD

Radius of gyration: 17.86 Å; chains: 1; bounding box: 41×42×55 Å